Protein AF-A0A7S2N058-F1 (afdb_monomer)

Foldseek 3Di:
DPDPPPPPPPPPPQAAADDPVLCLVQQVVFDPLQVVQLVCCLPVVDDDDLVSNLVNLLSGQLVSQLVFQHANHPNGRGTSNVSNVVSVVVLV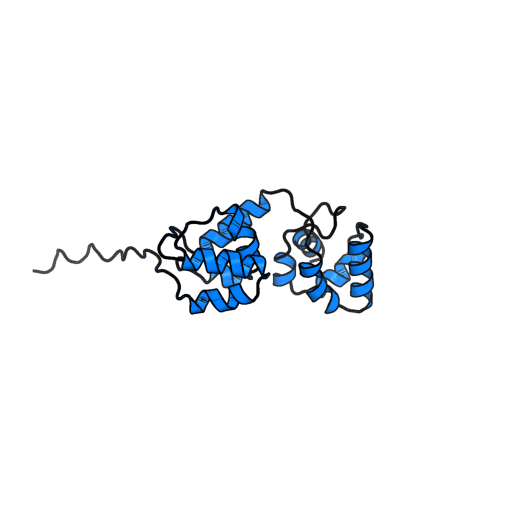VDQAAADDCVLCLVLQVVFDPQSVVQLVCCAVVVDDDDLVRNLVRLVSDDLRSQLSFQHASHPNGRGTSNVSNVVSD

Sequence (169 aa):
DEYAACVTRNASTTPTTCDPNMLLPYIYQMSASCVDTLTTALSSGVALEQSAYCPCYLQINSTTAQSFTCLANSVSTVTVADEYAACVTRNASTTPTTCDPNMLLPYIYQMSASCVDTLTTALSSGVALEQSAYCPCYLQINSTTAQSFTCLANSVSTVTVADEYAACV

Organism: NCBI:txid156173

Mean predicted aligned error: 13.27 Å

pLDDT: mean 79.44, std 11.94, range [41.97, 95.44]

Radius of gyration: 20.37 Å; Cα contacts (8 Å, |Δi|>4): 191; chains: 1; bounding box: 66×26×54 Å

Secondary structure (DSSP, 8-state):
--SSSSS------PPPBPPHHHHHHHHTTS-HHHHHHHHHHHHH-----HHHHHHHHTTS-HHHHHH--SBSSSS-SSBHHHHHHHHHHHHHTSPPPBPPHHHHHHHHTTS-HHHHHHHHHHHHHTPPPPHHHHHHHHTTS-HHHHHH--SBSSTT-SSBHHHHHHHH-

Solvent-accessible surface area (backbone atoms only — not comparable to full-atom values): 9921 Å² total; per-residue (Å²): 135,92,80,83,80,89,80,79,80,76,72,80,78,70,65,50,58,48,62,64,80,72,52,48,71,59,41,72,71,42,57,71,72,35,29,54,52,49,53,48,37,54,72,66,60,50,87,69,58,66,84,75,48,33,76,42,54,58,68,45,58,67,73,62,41,59,64,35,73,22,10,68,32,92,70,52,91,54,28,41,23,54,52,40,52,51,34,52,55,51,53,74,72,43,85,66,49,58,48,60,64,81,73,52,47,73,59,40,71,70,41,57,69,70,37,29,53,52,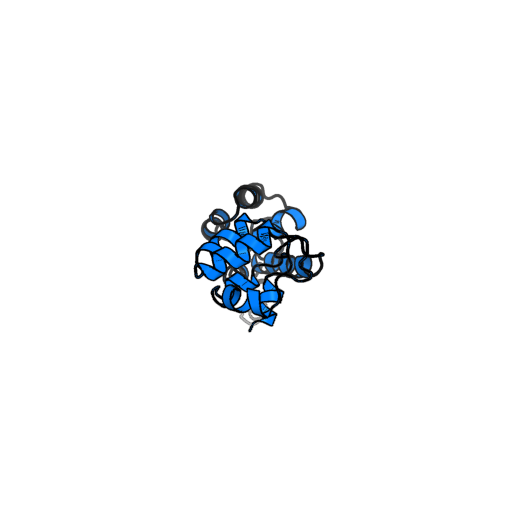51,54,48,30,52,74,68,48,48,72,72,56,66,88,71,46,35,79,42,52,70,68,48,59,67,72,65,42,61,57,35,71,21,10,68,26,90,60,45,92,54,26,41,23,54,56,43,58,72,61,106

Structure (mmCIF, N/CA/C/O backbone):
data_AF-A0A7S2N058-F1
#
_entry.id   AF-A0A7S2N058-F1
#
loop_
_atom_site.group_PDB
_atom_site.id
_atom_site.type_symbol
_atom_site.label_atom_id
_atom_site.label_alt_id
_atom_site.label_comp_id
_atom_site.label_asym_id
_atom_site.label_entity_id
_atom_site.label_seq_id
_atom_site.pdbx_PDB_ins_code
_atom_site.Cartn_x
_atom_site.Cartn_y
_atom_site.Cartn_z
_atom_site.occupancy
_atom_site.B_iso_or_equiv
_atom_site.auth_seq_id
_atom_site.auth_comp_id
_atom_site.auth_asym_id
_atom_site.auth_atom_id
_atom_site.pdbx_PDB_model_num
ATOM 1 N N . ASP A 1 1 ? -50.188 -11.065 29.921 1.00 50.78 1 ASP A N 1
ATOM 2 C CA . ASP A 1 1 ? -49.284 -11.946 29.170 1.00 50.78 1 ASP A CA 1
ATOM 3 C C . ASP A 1 1 ? -49.140 -11.533 27.713 1.00 50.78 1 ASP A C 1
ATOM 5 O O . ASP A 1 1 ? -50.120 -11.201 27.059 1.00 50.78 1 ASP A O 1
ATOM 9 N N . GLU A 1 2 ? -47.878 -11.505 27.277 1.00 42.00 2 GLU A N 1
ATOM 10 C CA . GLU A 1 2 ? -47.384 -11.864 25.933 1.00 42.00 2 GLU A CA 1
ATOM 11 C C . GLU A 1 2 ? -47.678 -11.015 24.679 1.00 42.00 2 GLU A C 1
ATOM 13 O O . GLU A 1 2 ? -47.444 -11.493 23.576 1.00 42.00 2 GLU A O 1
ATOM 18 N N . TYR A 1 3 ? -48.038 -9.731 24.784 1.00 42.62 3 TYR A N 1
ATOM 19 C CA . TYR A 1 3 ? -48.096 -8.849 23.592 1.00 42.62 3 TYR A CA 1
ATOM 20 C C . TYR A 1 3 ? -47.160 -7.629 23.609 1.00 42.62 3 TYR A C 1
ATOM 22 O O . TYR A 1 3 ? -47.244 -6.771 22.735 1.00 42.62 3 TYR A O 1
ATOM 30 N N . ALA A 1 4 ? -46.214 -7.567 24.553 1.00 45.53 4 ALA A N 1
ATOM 31 C CA . ALA A 1 4 ? -45.230 -6.478 24.654 1.00 45.53 4 ALA A CA 1
ATOM 32 C C . ALA A 1 4 ? -43.792 -6.870 24.242 1.00 45.53 4 ALA A C 1
ATOM 34 O O . ALA A 1 4 ? -42.874 -6.074 24.405 1.00 45.53 4 ALA A O 1
ATOM 35 N N . ALA A 1 5 ? -43.570 -8.076 23.705 1.00 46.44 5 ALA A N 1
ATOM 36 C CA . ALA A 1 5 ? -42.221 -8.605 23.449 1.00 46.44 5 ALA A CA 1
ATOM 37 C C . ALA A 1 5 ? -41.806 -8.646 21.963 1.00 46.44 5 ALA A C 1
ATOM 39 O O . ALA A 1 5 ? -40.771 -9.223 21.635 1.00 46.44 5 ALA A O 1
ATOM 40 N N . CYS A 1 6 ? -42.577 -8.036 21.055 1.00 46.50 6 CYS A N 1
ATOM 41 C CA . CYS A 1 6 ? -42.291 -8.066 19.613 1.00 46.50 6 CYS A CA 1
ATOM 42 C C . CYS A 1 6 ? -41.756 -6.732 19.053 1.00 46.50 6 CYS A C 1
ATOM 44 O O . CYS A 1 6 ? -41.881 -6.476 17.859 1.00 46.50 6 CYS A O 1
ATOM 46 N N . VAL A 1 7 ? -41.168 -5.868 19.894 1.00 47.69 7 VAL A N 1
ATOM 47 C CA . VAL A 1 7 ? -40.565 -4.594 19.451 1.00 47.69 7 VAL A CA 1
ATOM 48 C C . VAL A 1 7 ? -39.271 -4.286 20.215 1.00 47.69 7 VAL A C 1
ATOM 50 O O . VAL A 1 7 ? -39.147 -3.222 20.790 1.00 47.69 7 VAL A O 1
ATOM 53 N N . THR A 1 8 ? -38.300 -5.204 20.253 1.00 41.97 8 THR A N 1
ATOM 54 C CA . THR A 1 8 ? -36.890 -4.890 20.613 1.00 41.97 8 THR A CA 1
ATOM 55 C C . THR A 1 8 ? -35.944 -6.044 20.253 1.00 41.97 8 THR A C 1
ATOM 57 O O . THR A 1 8 ? -35.181 -6.551 21.070 1.00 41.97 8 THR A O 1
ATOM 60 N N . ARG A 1 9 ? -35.946 -6.476 18.989 1.00 42.38 9 ARG A N 1
ATOM 61 C CA . ARG A 1 9 ? -34.773 -7.159 18.409 1.00 42.38 9 ARG A CA 1
ATOM 62 C C . ARG A 1 9 ? -34.317 -6.483 17.123 1.00 42.38 9 ARG A C 1
ATOM 64 O O . ARG A 1 9 ? -33.983 -7.144 16.153 1.00 42.38 9 ARG A O 1
ATOM 71 N N . ASN A 1 10 ? -34.225 -5.158 17.153 1.00 43.03 10 ASN A N 1
ATOM 72 C CA . ASN A 1 10 ? -33.078 -4.550 16.499 1.00 43.03 10 ASN A CA 1
ATOM 73 C C . ASN A 1 10 ? -31.938 -4.700 17.497 1.00 43.03 10 ASN A C 1
ATOM 75 O O . ASN A 1 10 ? -31.785 -3.879 18.399 1.00 43.03 10 ASN A O 1
ATOM 79 N N . ALA A 1 11 ? -31.201 -5.809 17.389 1.00 46.69 11 ALA A N 1
ATOM 80 C CA . ALA A 1 11 ? -29.856 -5.846 17.926 1.00 46.69 11 ALA A CA 1
ATOM 81 C C . ALA A 1 11 ? -29.158 -4.628 17.323 1.00 46.69 11 ALA A C 1
ATOM 83 O O . ALA A 1 11 ? -28.948 -4.567 16.114 1.00 46.69 11 ALA A O 1
ATOM 84 N N . SER A 1 12 ? -28.912 -3.614 18.147 1.00 48.34 12 SER A N 1
ATOM 85 C CA . SER A 1 12 ? -27.979 -2.557 17.808 1.00 48.34 12 SER A CA 1
ATOM 86 C C . SER A 1 12 ? -26.649 -3.275 17.621 1.00 48.34 12 SER A C 1
ATOM 88 O O . SER A 1 12 ? -25.995 -3.624 18.601 1.00 48.34 12 SER A O 1
ATOM 90 N N . THR A 1 13 ? -26.318 -3.636 16.380 1.00 57.00 13 THR A N 1
ATOM 91 C CA . THR A 1 13 ? -25.062 -4.291 16.012 1.00 57.00 13 THR A CA 1
ATOM 92 C C . THR A 1 13 ? -23.972 -3.237 16.049 1.00 57.00 13 THR A C 1
ATOM 94 O O . THR A 1 13 ? -23.437 -2.833 15.021 1.00 57.00 13 THR A O 1
ATOM 97 N N . THR A 1 14 ? -23.705 -2.715 17.241 1.00 64.44 14 THR A N 1
ATOM 98 C CA . THR A 1 14 ? -22.527 -1.899 17.477 1.00 64.44 14 THR A CA 1
ATOM 99 C C . THR A 1 14 ? -21.333 -2.811 17.194 1.00 64.44 14 THR A C 1
ATOM 101 O O . THR A 1 14 ? -21.261 -3.886 17.800 1.00 64.44 14 THR A O 1
ATOM 104 N N . PRO A 1 15 ? -20.448 -2.461 16.245 1.00 75.69 15 PRO A N 1
ATOM 105 C CA . PRO A 1 15 ? -19.316 -3.310 15.914 1.00 75.69 15 PRO A CA 1
ATOM 106 C C . PRO A 1 15 ? -18.479 -3.570 17.169 1.00 75.69 15 PRO A C 1
ATOM 108 O O . PRO A 1 15 ? -18.247 -2.665 17.970 1.00 75.69 15 PRO A O 1
ATOM 111 N N . THR A 1 16 ? -18.055 -4.814 17.373 1.00 87.31 16 THR A N 1
ATOM 112 C CA . THR A 1 16 ? -17.163 -5.171 18.482 1.00 87.31 16 THR A CA 1
ATOM 113 C C . THR A 1 16 ? -15.716 -4.891 18.098 1.00 87.31 16 THR A C 1
ATOM 115 O O . THR A 1 16 ? -15.378 -4.901 16.916 1.00 87.31 16 THR A O 1
ATOM 118 N N . THR A 1 17 ? -14.840 -4.676 19.078 1.00 87.06 17 THR A N 1
ATOM 119 C CA . THR A 1 17 ? -13.393 -4.596 18.837 1.00 87.06 17 THR A CA 1
ATOM 120 C C . THR A 1 17 ? -12.860 -5.913 18.271 1.00 87.06 17 THR A C 1
ATOM 122 O O . THR A 1 17 ? -13.285 -6.987 18.699 1.00 87.06 17 THR A O 1
ATOM 125 N N . CYS A 1 18 ? -11.966 -5.831 17.286 1.00 84.38 18 CYS A N 1
ATOM 126 C CA . CYS A 1 18 ? -11.307 -6.989 16.697 1.00 84.38 18 CYS A CA 1
ATOM 127 C C . CYS A 1 18 ? -10.472 -7.727 17.752 1.00 84.38 18 CYS A C 1
ATOM 129 O O . CYS A 1 18 ? -9.860 -7.101 18.620 1.00 84.38 18 CYS A O 1
ATOM 131 N N . ASP A 1 19 ? -10.382 -9.055 17.642 1.00 84.19 19 ASP A N 1
ATOM 132 C CA . ASP A 1 19 ? -9.336 -9.795 18.350 1.00 84.19 19 ASP A CA 1
ATOM 133 C C . ASP A 1 19 ? -7.973 -9.302 17.824 1.00 84.19 19 ASP A C 1
ATOM 135 O O . ASP A 1 19 ? -7.766 -9.310 16.604 1.00 84.19 19 ASP A O 1
A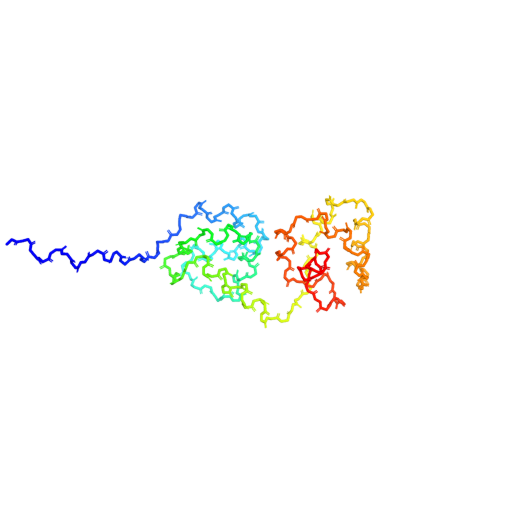TOM 139 N N . PRO A 1 20 ? -7.035 -8.870 18.689 1.00 75.69 20 PRO A N 1
ATOM 140 C CA . PRO A 1 20 ? -5.709 -8.429 18.260 1.00 75.69 20 PRO A CA 1
ATOM 141 C C . PRO A 1 20 ? -5.003 -9.443 17.349 1.00 75.69 20 PRO A C 1
ATOM 143 O O . PRO A 1 20 ? -4.319 -9.055 16.402 1.00 75.69 20 PRO A O 1
ATOM 146 N N . ASN A 1 21 ? -5.227 -10.743 17.564 1.00 80.25 21 ASN A N 1
ATOM 147 C CA . ASN A 1 21 ? -4.647 -11.811 16.750 1.00 80.25 21 ASN A CA 1
ATOM 148 C C . ASN A 1 21 ? -5.168 -11.831 15.305 1.00 80.25 21 ASN A C 1
ATOM 150 O O . ASN A 1 21 ? -4.547 -12.464 14.454 1.00 80.25 21 ASN A O 1
ATOM 154 N N . MET A 1 22 ? -6.277 -11.146 15.005 1.00 83.38 22 MET A N 1
ATOM 155 C CA . MET A 1 22 ? -6.779 -11.001 13.636 1.00 83.38 22 MET A CA 1
ATOM 156 C C . MET A 1 22 ? -6.031 -9.922 12.854 1.00 83.38 22 MET A C 1
ATOM 158 O O . MET A 1 22 ? -5.810 -10.096 11.661 1.00 83.38 22 MET A O 1
ATOM 162 N N . LEU A 1 23 ? -5.636 -8.821 13.500 1.00 81.31 23 LEU A N 1
ATOM 163 C CA . LEU A 1 23 ? -4.990 -7.687 12.827 1.00 81.31 23 LEU A CA 1
ATOM 164 C C . LEU A 1 23 ? -3.462 -7.819 12.803 1.00 81.31 23 LEU A C 1
ATOM 166 O O . LEU A 1 23 ? -2.830 -7.503 11.794 1.00 81.31 23 LEU A O 1
ATOM 170 N N . LEU A 1 24 ? -2.864 -8.327 13.886 1.00 83.81 24 LEU A N 1
ATOM 171 C CA . LEU A 1 24 ? -1.409 -8.422 14.050 1.00 83.81 24 LEU A CA 1
ATOM 172 C C . LEU A 1 24 ? -0.676 -9.146 12.903 1.00 83.81 24 LEU A C 1
ATOM 174 O O . LEU A 1 24 ? 0.352 -8.627 12.469 1.00 83.81 24 LEU A O 1
ATOM 178 N N . PRO A 1 25 ? -1.166 -10.274 12.344 1.00 82.00 25 PRO A N 1
ATOM 179 C CA . PRO A 1 25 ? -0.480 -10.956 11.245 1.00 82.00 25 PRO A CA 1
ATOM 180 C C . PRO A 1 25 ? -0.324 -10.100 9.985 1.00 82.00 25 PRO A C 1
ATOM 182 O O . PRO A 1 25 ? 0.641 -10.280 9.247 1.00 82.00 25 PRO A O 1
ATOM 185 N N . TYR A 1 26 ? -1.261 -9.180 9.741 1.00 82.38 26 TYR A N 1
ATOM 186 C CA . TYR A 1 26 ? -1.227 -8.270 8.596 1.00 82.38 26 TYR A CA 1
ATOM 187 C C . TYR A 1 26 ? -0.388 -7.034 8.898 1.00 82.38 26 TYR A C 1
ATOM 189 O O . TYR A 1 26 ? 0.354 -6.576 8.037 1.00 82.38 26 TYR A O 1
ATOM 197 N N . ILE A 1 27 ? -0.442 -6.541 10.138 1.00 82.31 27 ILE A N 1
ATOM 198 C CA . ILE A 1 27 ? 0.403 -5.434 10.594 1.00 82.31 27 ILE A CA 1
ATOM 199 C C . ILE A 1 27 ? 1.880 -5.820 10.506 1.00 82.31 27 ILE A C 1
ATOM 201 O O . ILE A 1 27 ? 2.670 -5.050 9.975 1.00 82.31 27 ILE A O 1
ATOM 205 N N . TYR A 1 28 ? 2.259 -7.030 10.926 1.00 82.19 28 TYR A N 1
ATOM 206 C CA . TYR A 1 28 ? 3.653 -7.493 10.872 1.00 82.19 28 TYR A CA 1
ATOM 207 C C . TYR A 1 28 ? 4.200 -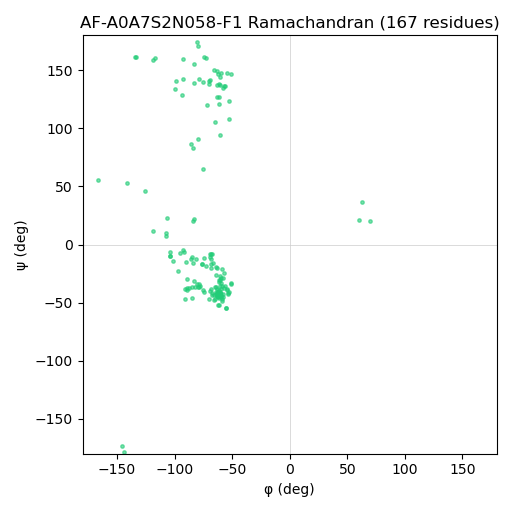7.744 9.460 1.00 82.19 28 TYR A C 1
ATOM 209 O O . TYR A 1 28 ? 5.397 -7.978 9.314 1.00 82.19 28 TYR A O 1
ATOM 217 N N . GLN A 1 29 ? 3.357 -7.684 8.427 1.00 77.00 29 GLN A N 1
ATOM 218 C CA . GLN A 1 29 ? 3.784 -7.743 7.025 1.00 77.00 29 GLN A CA 1
ATOM 219 C C . GLN A 1 29 ? 4.021 -6.352 6.416 1.00 77.00 29 GLN A C 1
ATOM 221 O O . GLN A 1 29 ? 4.471 -6.256 5.276 1.00 77.00 29 GLN A O 1
ATOM 226 N N . MET A 1 30 ? 3.724 -5.281 7.156 1.00 81.69 30 MET A N 1
ATOM 227 C CA . MET A 1 30 ? 3.925 -3.902 6.718 1.00 81.69 30 MET A CA 1
ATOM 228 C C . MET A 1 30 ? 5.379 -3.447 6.886 1.00 81.69 30 MET A C 1
ATOM 230 O O . MET A 1 30 ? 6.211 -4.121 7.498 1.00 81.69 30 MET A O 1
ATOM 234 N N . SER A 1 31 ? 5.679 -2.243 6.397 1.00 78.38 31 SER A N 1
ATOM 235 C CA . SER A 1 31 ? 6.918 -1.541 6.730 1.00 78.38 31 SER A CA 1
ATOM 236 C C . SER A 1 31 ? 7.094 -1.406 8.248 1.00 78.38 31 SER A C 1
ATOM 238 O O . SER A 1 31 ? 6.124 -1.225 8.985 1.00 78.38 31 SER A O 1
ATOM 240 N N . ALA A 1 32 ? 8.341 -1.419 8.728 1.00 74.38 32 ALA A N 1
ATOM 241 C CA . ALA A 1 32 ? 8.645 -1.310 10.161 1.00 74.38 32 ALA A CA 1
ATOM 242 C C . ALA A 1 32 ? 8.010 -0.063 10.814 1.00 74.38 32 ALA A C 1
ATOM 244 O O . ALA A 1 32 ? 7.444 -0.146 11.899 1.00 74.38 32 ALA A O 1
ATOM 245 N N . SER A 1 33 ? 8.000 1.069 10.101 1.00 79.62 33 SER A N 1
ATOM 246 C CA . SER A 1 33 ? 7.319 2.296 10.535 1.00 79.62 33 SER A CA 1
ATOM 247 C C . SER A 1 33 ? 5.815 2.108 10.756 1.00 79.62 33 SER A C 1
ATOM 249 O O . SER A 1 33 ? 5.239 2.703 11.668 1.00 79.62 33 SER A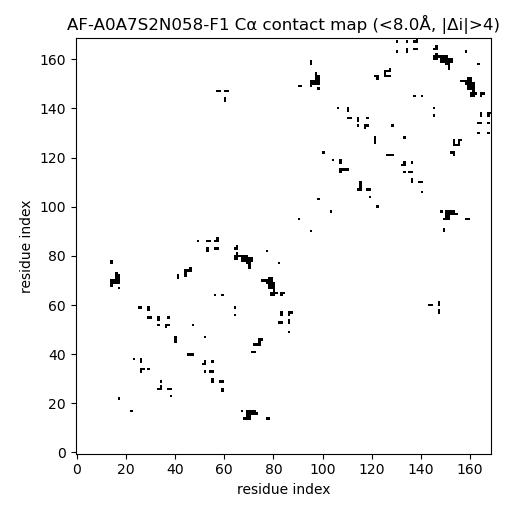 O 1
ATOM 251 N N . CYS A 1 34 ? 5.172 1.278 9.937 1.00 82.75 34 CYS A N 1
ATOM 252 C CA . CYS A 1 34 ? 3.749 0.993 10.027 1.00 82.75 34 CYS A CA 1
ATOM 253 C C . CYS A 1 34 ? 3.419 -0.034 11.100 1.00 82.75 34 CYS A C 1
ATOM 255 O O . CYS A 1 34 ? 2.407 0.125 11.783 1.00 82.75 34 CYS A O 1
ATOM 257 N N . VAL A 1 35 ? 4.301 -1.014 11.317 1.00 82.12 35 VAL A N 1
ATOM 258 C CA . VAL A 1 35 ? 4.231 -1.899 12.485 1.00 82.12 35 VAL A CA 1
ATOM 259 C C . VAL A 1 35 ? 4.225 -1.062 13.759 1.00 82.12 35 VAL A C 1
ATOM 261 O O . VAL A 1 35 ? 3.290 -1.173 14.548 1.00 82.12 35 VAL A O 1
ATOM 264 N N . ASP A 1 36 ? 5.211 -0.183 13.938 1.00 82.38 36 ASP A N 1
ATOM 265 C CA . ASP A 1 36 ? 5.330 0.640 15.146 1.00 82.38 36 ASP A CA 1
ATOM 266 C C . ASP A 1 36 ? 4.129 1.578 15.316 1.00 82.38 36 ASP A C 1
ATOM 268 O O . ASP A 1 36 ? 3.550 1.661 16.403 1.00 82.38 36 ASP A O 1
ATOM 272 N N . THR A 1 37 ? 3.706 2.239 14.233 1.00 83.81 37 THR A N 1
ATOM 273 C CA . THR A 1 37 ? 2.567 3.170 14.250 1.00 83.81 37 THR A CA 1
ATOM 274 C C . THR A 1 37 ? 1.275 2.462 14.650 1.00 83.81 37 THR A C 1
ATOM 276 O O . THR A 1 37 ? 0.600 2.900 15.582 1.00 83.81 37 THR A O 1
ATOM 279 N N . LEU A 1 38 ? 0.927 1.355 13.984 1.00 84.31 38 LEU A N 1
ATOM 280 C CA . LEU A 1 38 ? -0.342 0.666 14.222 1.00 84.31 38 LEU A CA 1
ATOM 281 C C . LEU A 1 38 ? -0.338 -0.139 15.520 1.00 84.31 38 LEU A C 1
ATOM 283 O O . LEU A 1 38 ? -1.336 -0.120 16.232 1.00 84.31 38 LEU A O 1
ATOM 287 N N . THR A 1 39 ? 0.762 -0.804 15.883 1.00 84.06 39 THR A N 1
ATOM 288 C CA . THR A 1 39 ? 0.831 -1.506 17.178 1.00 84.06 39 THR A CA 1
ATOM 289 C C . THR A 1 39 ? 0.697 -0.528 18.344 1.00 84.06 39 THR A C 1
ATOM 291 O O . THR A 1 39 ? -0.075 -0.796 19.263 1.00 84.06 39 THR A O 1
ATOM 294 N N . THR A 1 40 ? 1.337 0.644 18.259 1.00 80.12 40 THR A N 1
ATOM 295 C CA . THR A 1 40 ? 1.177 1.719 19.250 1.00 80.12 40 THR A CA 1
ATOM 296 C C . THR A 1 40 ? -0.255 2.254 19.274 1.00 80.12 40 THR A C 1
ATOM 298 O O . THR A 1 40 ? -0.811 2.464 20.353 1.00 80.12 40 THR A O 1
ATOM 301 N N . ALA A 1 41 ? -0.887 2.455 18.113 1.00 77.44 41 ALA A N 1
ATOM 302 C CA . ALA A 1 41 ? -2.281 2.905 18.019 1.00 77.44 41 ALA A CA 1
ATOM 303 C C . ALA A 1 41 ? -3.254 1.924 18.689 1.00 77.44 41 ALA A C 1
ATOM 305 O O . ALA A 1 41 ? -4.147 2.316 19.441 1.00 77.44 41 ALA A O 1
ATOM 306 N N . LEU A 1 42 ? -3.054 0.632 18.430 1.00 78.44 42 LEU A N 1
ATOM 307 C CA . LEU A 1 42 ? -3.876 -0.441 18.973 1.00 78.44 42 LEU A CA 1
ATOM 308 C C . LEU A 1 42 ? -3.680 -0.595 20.485 1.00 78.44 42 LEU A C 1
ATOM 310 O O . LEU A 1 42 ? -4.658 -0.817 21.196 1.00 78.44 42 LEU A O 1
ATOM 314 N N . SER A 1 43 ? -2.450 -0.443 20.992 1.00 76.94 43 SER A N 1
ATOM 315 C CA . SER A 1 43 ? -2.144 -0.626 22.417 1.00 76.94 43 SER A CA 1
ATOM 316 C C . SER A 1 43 ? -2.436 0.597 23.286 1.00 76.94 43 SER A C 1
ATOM 318 O O . SER A 1 43 ? -2.739 0.447 24.466 1.00 76.94 43 SER A O 1
ATOM 320 N N . SER A 1 44 ? -2.297 1.810 22.742 1.00 70.50 44 SER A N 1
ATOM 321 C CA . SER A 1 44 ? -2.418 3.052 23.521 1.00 70.50 44 SER A CA 1
ATOM 322 C C . SER A 1 44 ? -3.860 3.526 23.700 1.00 70.50 44 SER A C 1
ATOM 324 O O . SER A 1 44 ? -4.112 4.372 24.556 1.00 70.50 44 SER A O 1
ATOM 326 N N . GLY A 1 45 ? -4.809 3.009 22.907 1.00 62.84 45 GLY A N 1
ATOM 327 C CA . GLY A 1 45 ? -6.191 3.497 22.913 1.00 62.84 45 GLY A CA 1
ATOM 328 C C . GLY A 1 45 ? -6.298 4.976 22.531 1.00 62.84 45 GLY A C 1
ATOM 329 O O . GLY A 1 45 ? -7.267 5.639 22.891 1.00 62.84 45 GLY A O 1
ATOM 330 N N . VAL A 1 46 ? -5.289 5.514 21.843 1.00 64.44 46 VAL A N 1
ATOM 331 C CA . VAL A 1 46 ? -5.285 6.884 21.337 1.00 64.44 46 VAL A CA 1
ATOM 332 C C . VAL A 1 46 ? -5.804 6.858 19.908 1.00 64.44 46 VAL A C 1
ATOM 334 O O . VAL A 1 46 ? -5.309 6.104 19.070 1.00 64.44 46 VAL A O 1
ATOM 337 N N . ALA A 1 47 ? -6.796 7.702 19.622 1.00 63.03 47 ALA A N 1
ATOM 338 C CA . ALA A 1 47 ? -7.223 7.953 18.256 1.00 63.03 47 ALA A CA 1
ATOM 339 C C . ALA A 1 47 ? -6.065 8.625 17.507 1.00 63.03 47 ALA A C 1
ATOM 341 O O . ALA A 1 47 ? -5.751 9.791 17.748 1.00 63.03 47 ALA A O 1
ATOM 342 N N . LEU A 1 48 ? -5.391 7.871 16.640 1.00 61.75 48 LEU A N 1
ATOM 343 C CA . LEU A 1 48 ? -4.427 8.455 15.722 1.00 61.75 48 LEU A CA 1
ATOM 344 C C . LEU A 1 48 ? -5.168 9.289 14.677 1.00 61.75 48 LEU A C 1
ATOM 346 O O . LEU A 1 48 ? -6.228 8.905 14.185 1.00 61.75 48 LEU A O 1
ATOM 350 N N . GLU A 1 49 ? -4.573 10.420 14.313 1.00 69.75 49 GLU A N 1
ATOM 351 C CA . GLU A 1 49 ? -4.995 11.186 13.146 1.00 69.75 49 GLU A CA 1
ATOM 352 C C . GLU A 1 49 ? -4.959 10.284 11.908 1.00 69.75 49 GLU A C 1
ATOM 354 O O . GLU A 1 49 ? -3.997 9.550 11.673 1.00 69.75 49 GLU A O 1
ATOM 359 N N . GLN A 1 50 ? -5.998 10.368 11.081 1.00 67.31 50 GLN A N 1
ATOM 360 C CA . GLN A 1 50 ? -6.154 9.512 9.905 1.00 67.31 50 GLN A CA 1
ATOM 361 C C . GLN A 1 50 ? -4.983 9.617 8.915 1.00 67.31 50 GLN A C 1
ATOM 363 O O . GLN A 1 50 ? -4.621 8.642 8.262 1.00 67.31 50 GLN A O 1
ATOM 368 N N . SER A 1 51 ? -4.315 10.771 8.852 1.00 68.12 51 SER A N 1
ATOM 369 C CA . SER A 1 51 ? -3.093 10.957 8.058 1.00 68.12 51 SER A CA 1
ATOM 370 C C . SER A 1 51 ? -1.910 10.098 8.519 1.00 68.12 51 SER A C 1
ATOM 372 O O . SER A 1 51 ? -1.049 9.790 7.700 1.00 68.12 51 SER A O 1
ATOM 374 N N . ALA A 1 52 ? -1.856 9.709 9.795 1.00 72.12 52 ALA A N 1
ATOM 375 C CA . ALA A 1 52 ? -0.760 8.924 10.354 1.00 72.12 52 ALA A CA 1
ATOM 376 C C . ALA A 1 52 ? -0.915 7.422 10.074 1.00 72.12 52 ALA A C 1
ATOM 378 O O . ALA A 1 52 ? 0.078 6.746 9.824 1.00 72.12 52 ALA A O 1
ATOM 379 N N . TYR A 1 53 ? -2.145 6.897 10.086 1.00 81.62 53 TYR A N 1
ATOM 380 C CA . TYR A 1 53 ? -2.385 5.460 9.917 1.00 81.62 53 TYR A CA 1
ATOM 381 C C . TYR A 1 53 ? -2.745 5.050 8.481 1.00 81.62 53 TYR A C 1
ATOM 383 O O . TYR A 1 53 ? -2.559 3.889 8.116 1.00 81.62 53 TYR A O 1
ATOM 391 N N . CYS A 1 54 ? -3.254 5.965 7.645 1.00 82.88 54 CYS A N 1
ATOM 392 C CA . CYS A 1 54 ? -3.719 5.601 6.303 1.00 82.88 54 CYS A CA 1
ATOM 393 C C . CYS A 1 54 ? -2.651 4.987 5.391 1.00 82.88 54 CYS A C 1
ATOM 395 O O . CYS A 1 54 ? -2.956 3.975 4.760 1.00 82.88 54 CYS A O 1
ATOM 397 N N . PRO A 1 55 ? -1.405 5.500 5.338 1.00 81.31 55 PRO A N 1
ATOM 398 C CA . PRO A 1 55 ? -0.345 4.853 4.565 1.00 81.31 55 PRO A CA 1
ATOM 399 C C . PRO A 1 55 ? -0.088 3.400 4.985 1.00 81.31 55 PRO A C 1
ATOM 401 O O . PRO A 1 55 ? 0.402 2.612 4.185 1.00 81.31 55 PRO A O 1
ATOM 404 N N . CYS A 1 56 ? -0.426 3.040 6.226 1.00 83.31 56 CYS A N 1
ATOM 405 C CA . CYS A 1 56 ? -0.239 1.702 6.768 1.00 83.31 56 CYS A CA 1
ATOM 406 C C . CYS A 1 56 ? -1.402 0.774 6.428 1.00 83.31 56 CYS A C 1
ATOM 408 O O . CYS A 1 56 ? -1.170 -0.323 5.930 1.00 83.31 56 CYS A O 1
ATOM 410 N N . TYR A 1 57 ? -2.654 1.215 6.598 1.00 84.00 57 TYR A N 1
ATOM 411 C CA . TYR A 1 57 ? -3.803 0.399 6.185 1.00 84.00 57 TYR A CA 1
ATOM 412 C C . TYR A 1 57 ? -3.788 0.078 4.691 1.00 84.00 57 TYR A C 1
ATOM 414 O O . TYR A 1 57 ? -4.177 -1.022 4.311 1.00 84.00 57 TYR A O 1
ATOM 422 N N . LEU A 1 58 ? -3.281 0.988 3.855 1.00 82.69 58 LEU A N 1
ATOM 423 C CA . LEU A 1 58 ? -3.155 0.773 2.412 1.00 82.69 58 LEU A CA 1
ATOM 424 C C . LEU A 1 58 ? -2.104 -0.284 2.022 1.00 82.69 58 LEU A C 1
ATOM 426 O O . LEU A 1 58 ? -2.094 -0.714 0.873 1.00 82.69 58 LEU A O 1
ATOM 430 N N . GLN A 1 59 ? -1.264 -0.748 2.955 1.00 80.06 59 GLN A N 1
ATOM 431 C CA . GLN A 1 59 ? -0.361 -1.889 2.732 1.00 80.06 59 GLN A CA 1
ATOM 432 C C . GLN A 1 59 ? -1.067 -3.245 2.904 1.00 80.06 59 GLN A C 1
ATOM 434 O O . GLN A 1 59 ? -0.520 -4.277 2.519 1.00 80.06 59 GLN A O 1
ATOM 439 N N . ILE A 1 60 ? -2.284 -3.265 3.460 1.00 78.94 60 ILE A N 1
ATOM 440 C CA . ILE A 1 60 ? -3.134 -4.460 3.501 1.00 78.94 60 ILE A CA 1
ATOM 441 C C . ILE A 1 60 ? -3.875 -4.566 2.168 1.00 78.94 60 ILE A C 1
ATOM 443 O O . ILE A 1 60 ? -4.387 -3.571 1.647 1.00 78.94 60 ILE A O 1
ATOM 447 N N . ASN A 1 61 ? -3.984 -5.780 1.622 1.00 79.31 61 ASN A N 1
ATOM 448 C CA . ASN A 1 61 ? -4.806 -5.979 0.432 1.00 79.31 61 ASN A CA 1
ATOM 449 C C . ASN A 1 61 ? -6.275 -5.585 0.708 1.00 79.31 61 ASN A C 1
ATOM 451 O O . ASN A 1 61 ? -6.794 -5.740 1.818 1.00 79.31 61 ASN A O 1
ATOM 455 N N . SER A 1 62 ? -6.956 -5.076 -0.317 1.00 76.69 62 SER A N 1
ATOM 456 C CA . SER A 1 62 ? -8.306 -4.521 -0.172 1.00 76.69 62 SER A CA 1
ATOM 457 C C . SER A 1 62 ? -9.321 -5.550 0.322 1.00 76.69 62 SER A C 1
ATOM 459 O O . SER A 1 62 ? -10.120 -5.247 1.202 1.00 76.69 62 SER A O 1
ATOM 461 N N . THR A 1 63 ? -9.263 -6.787 -0.179 1.00 76.88 63 THR A N 1
ATOM 462 C CA . THR A 1 63 ? -10.192 -7.860 0.207 1.00 76.88 63 THR A CA 1
ATOM 463 C C . THR A 1 63 ? -10.084 -8.228 1.687 1.00 76.88 63 THR A C 1
ATOM 465 O O . THR A 1 63 ? -11.100 -8.410 2.352 1.00 76.88 63 THR A O 1
ATOM 468 N N . THR A 1 64 ? -8.867 -8.309 2.224 1.00 79.81 64 THR A N 1
ATOM 469 C CA . THR A 1 64 ? -8.636 -8.584 3.647 1.00 79.81 64 THR A CA 1
ATOM 470 C C . THR A 1 64 ? -9.061 -7.381 4.473 1.00 79.81 64 THR A C 1
ATOM 472 O O . THR A 1 64 ? -9.805 -7.555 5.434 1.00 79.81 64 THR A O 1
ATOM 475 N N . ALA A 1 65 ? -8.661 -6.166 4.088 1.00 81.56 65 ALA A N 1
ATOM 476 C CA . ALA A 1 65 ? -9.031 -4.962 4.827 1.00 81.56 65 ALA A CA 1
ATOM 477 C C . ALA A 1 65 ? -10.559 -4.801 4.938 1.00 81.56 65 ALA A C 1
ATOM 479 O O . ALA A 1 65 ? -11.082 -4.546 6.020 1.00 81.56 65 ALA A O 1
ATOM 480 N N . GLN A 1 66 ? -11.283 -5.057 3.845 1.00 84.56 66 GLN A N 1
ATOM 481 C CA . GLN A 1 66 ? -12.748 -5.032 3.800 1.00 84.56 66 GLN A CA 1
ATOM 482 C C . GLN A 1 66 ? -13.410 -6.165 4.599 1.00 84.56 66 GLN A C 1
ATOM 484 O O . GLN A 1 66 ? -14.579 -6.051 4.960 1.00 84.56 66 GLN A O 1
ATOM 489 N N . SER A 1 67 ? -12.689 -7.251 4.898 1.00 86.38 67 SER A N 1
ATOM 490 C CA . SER A 1 67 ? -13.215 -8.350 5.717 1.00 86.38 67 SER A CA 1
ATOM 491 C C . SER A 1 67 ? -13.265 -8.021 7.216 1.00 86.38 67 SER A C 1
ATOM 493 O O . SER A 1 67 ? -13.989 -8.677 7.966 1.00 86.38 67 SER A O 1
ATOM 495 N N . PHE A 1 68 ? -12.543 -6.988 7.667 1.00 87.88 68 PHE A N 1
ATOM 496 C CA . PHE A 1 68 ? -12.520 -6.577 9.069 1.00 87.88 68 PHE A CA 1
ATOM 497 C C . PHE A 1 68 ? -13.699 -5.660 9.415 1.00 87.88 68 PHE A C 1
ATOM 499 O O . PHE A 1 68 ? -13.574 -4.438 9.498 1.00 87.88 68 PHE A O 1
ATOM 506 N N . THR A 1 69 ? -14.852 -6.264 9.696 1.00 89.94 69 THR A N 1
ATOM 507 C CA . THR A 1 69 ? -16.085 -5.564 10.109 1.00 89.94 69 THR A CA 1
ATOM 508 C C . THR A 1 69 ? -16.127 -5.231 11.609 1.00 89.94 69 THR A C 1
ATOM 510 O O . THR A 1 69 ? -17.201 -5.094 12.195 1.00 89.94 69 THR A O 1
ATOM 513 N N . CYS A 1 70 ? -14.967 -5.170 12.259 1.00 87.69 70 CYS A N 1
ATOM 514 C CA . CYS A 1 70 ? -14.792 -4.930 13.690 1.00 87.69 70 CYS A CA 1
ATOM 515 C C . CYS A 1 70 ? -14.017 -3.625 13.923 1.00 87.69 70 CYS A C 1
ATOM 517 O O . CYS A 1 70 ? -13.369 -3.104 13.015 1.00 87.69 70 CYS A O 1
ATOM 519 N N . LEU A 1 71 ? -14.114 -3.068 15.131 1.00 88.00 71 LEU A N 1
ATOM 520 C CA . LEU A 1 71 ? -13.392 -1.855 15.524 1.00 88.00 71 LEU A CA 1
ATOM 521 C C . LEU A 1 71 ? -11.914 -2.179 15.771 1.00 88.00 71 LEU A C 1
ATOM 523 O O . LEU A 1 71 ? -11.615 -3.199 16.390 1.00 88.00 71 LEU A O 1
ATOM 527 N N . ALA A 1 72 ? -10.993 -1.306 15.357 1.00 82.56 72 ALA A N 1
ATOM 528 C CA . ALA A 1 72 ? -9.561 -1.527 15.577 1.00 82.56 72 ALA A CA 1
ATOM 529 C C . ALA A 1 72 ? -9.216 -1.604 17.078 1.00 82.56 72 ALA A C 1
ATOM 531 O O . ALA A 1 72 ? -8.478 -2.483 17.514 1.00 82.56 72 ALA A O 1
ATOM 532 N N . ASN A 1 73 ? -9.794 -0.713 17.885 1.00 82.12 73 ASN A N 1
ATOM 533 C CA . ASN A 1 73 ? -9.660 -0.705 19.341 1.00 82.12 73 ASN A CA 1
ATOM 534 C C . ASN A 1 73 ? -10.971 -0.227 20.004 1.00 82.12 73 ASN A C 1
ATOM 536 O O . ASN A 1 73 ? -11.994 -0.057 19.340 1.00 82.12 73 ASN A O 1
ATOM 540 N N . SER A 1 74 ? -10.967 -0.035 21.325 1.00 81.69 74 SER A N 1
ATOM 541 C CA . SER A 1 74 ? -12.156 0.385 22.082 1.00 81.69 74 SER A CA 1
ATOM 542 C C . SER A 1 74 ? -12.535 1.862 21.913 1.00 81.69 74 SER A C 1
ATOM 544 O O . SER A 1 74 ? -13.600 2.258 22.380 1.00 81.69 74 SER A O 1
ATOM 546 N N . VAL A 1 75 ? -11.665 2.685 21.316 1.00 80.94 75 VAL A N 1
ATOM 547 C CA . VAL A 1 75 ? -11.924 4.115 21.067 1.00 80.94 75 VAL A CA 1
ATOM 548 C C . VAL A 1 75 ? -12.318 4.407 19.619 1.00 80.94 75 VAL A C 1
ATOM 550 O O . VAL A 1 75 ? -12.838 5.485 19.338 1.00 80.94 75 VAL A O 1
ATOM 553 N N . SER A 1 76 ? -12.103 3.459 18.705 1.00 80.19 76 SER A N 1
ATOM 554 C CA . SER A 1 76 ? -12.568 3.538 17.322 1.00 80.19 76 SER A CA 1
ATOM 555 C C . SER A 1 76 ? -14.096 3.628 17.263 1.00 80.19 76 SER A C 1
ATOM 557 O O . SER A 1 76 ? -14.809 2.911 17.962 1.00 80.19 76 SER A O 1
ATOM 559 N N . THR A 1 77 ? -14.606 4.496 16.393 1.00 83.88 77 THR A N 1
ATOM 560 C CA . THR A 1 77 ? -16.050 4.701 16.180 1.00 83.88 77 THR A CA 1
ATOM 561 C C . THR A 1 77 ? -16.567 4.052 14.898 1.00 83.88 77 THR A C 1
ATOM 563 O O . THR A 1 77 ? -17.777 3.977 14.693 1.00 83.88 77 THR A O 1
ATOM 566 N N . VAL A 1 78 ? -15.657 3.578 14.046 1.00 86.56 78 VAL A N 1
ATOM 567 C CA . VAL A 1 78 ? -15.925 2.932 12.759 1.00 86.56 78 VAL A CA 1
ATOM 568 C C . VAL A 1 78 ? -15.088 1.658 12.634 1.00 86.56 78 VAL A C 1
ATOM 570 O O . VAL A 1 78 ? -14.128 1.460 13.387 1.00 86.56 78 VAL A O 1
ATOM 573 N N . THR A 1 79 ? -15.472 0.765 11.723 1.00 89.69 79 THR A N 1
ATOM 574 C CA . THR A 1 79 ? -14.755 -0.502 11.532 1.00 89.69 79 THR A CA 1
ATOM 575 C C . THR A 1 79 ? -13.426 -0.296 10.806 1.00 89.69 79 THR A C 1
ATOM 577 O O . THR A 1 79 ? -13.234 0.706 10.121 1.00 89.69 79 THR A O 1
ATOM 580 N N . VAL A 1 80 ? -12.515 -1.266 10.906 1.00 86.69 80 VAL A N 1
ATOM 581 C CA . VAL A 1 80 ? -11.256 -1.263 10.136 1.00 86.69 80 VAL A CA 1
ATOM 582 C C . VAL A 1 80 ? -11.530 -1.196 8.628 1.00 86.69 80 VAL A C 1
ATOM 584 O O . VAL A 1 80 ? -10.829 -0.487 7.907 1.00 86.69 80 VAL A O 1
ATOM 587 N N . ALA A 1 81 ? -12.577 -1.875 8.148 1.00 86.19 81 ALA A N 1
ATOM 588 C CA . ALA A 1 81 ? -13.010 -1.789 6.755 1.00 86.19 81 ALA A CA 1
ATOM 589 C C . ALA A 1 81 ? -13.420 -0.359 6.353 1.00 86.19 81 ALA A C 1
ATOM 591 O O . ALA A 1 81 ? -13.040 0.112 5.277 1.00 86.19 81 ALA A O 1
ATOM 592 N N . ASP A 1 82 ? -14.145 0.350 7.223 1.00 86.44 82 ASP A N 1
ATOM 593 C CA . ASP A 1 82 ? -14.540 1.743 6.988 1.00 86.44 82 ASP A CA 1
ATOM 594 C C . ASP A 1 82 ? -13.329 2.688 7.011 1.00 86.44 82 ASP A C 1
ATOM 596 O O . ASP A 1 82 ? -13.218 3.569 6.155 1.00 86.44 82 ASP A O 1
ATOM 600 N N . GLU A 1 83 ? -12.391 2.494 7.949 1.00 87.38 83 GLU A N 1
ATOM 601 C CA . GLU A 1 83 ? -11.140 3.265 7.995 1.00 87.38 83 GLU A CA 1
ATOM 602 C C . GLU A 1 83 ? -10.323 3.059 6.717 1.00 87.38 83 GLU A C 1
ATOM 604 O O . GLU A 1 83 ? -9.862 4.032 6.118 1.00 87.38 83 GLU A O 1
ATOM 609 N N . TYR A 1 84 ? -10.203 1.815 6.246 1.00 85.62 84 TYR A N 1
ATOM 610 C CA . TYR A 1 84 ? -9.537 1.505 4.984 1.00 85.62 84 TYR A CA 1
ATOM 611 C C . TYR A 1 84 ? -10.207 2.215 3.800 1.00 85.62 84 TYR A C 1
ATOM 613 O O . TYR A 1 84 ? -9.526 2.859 3.001 1.00 85.62 84 TYR A O 1
ATOM 621 N N . ALA A 1 85 ? -11.538 2.160 3.697 1.00 81.81 85 ALA A N 1
ATOM 622 C CA . ALA A 1 85 ? -12.277 2.831 2.627 1.00 81.81 85 ALA A CA 1
ATOM 623 C C . ALA A 1 85 ? -12.092 4.361 2.658 1.00 81.81 85 ALA A C 1
ATOM 625 O O . ALA A 1 85 ? -11.917 4.996 1.610 1.00 81.81 85 ALA A O 1
ATOM 626 N N . ALA A 1 86 ? -12.070 4.955 3.854 1.00 83.38 86 ALA A N 1
ATOM 627 C CA . ALA A 1 86 ? -11.773 6.373 4.031 1.00 83.38 86 ALA A CA 1
ATOM 628 C C . ALA A 1 86 ? -10.339 6.710 3.588 1.00 83.38 86 ALA A C 1
ATOM 630 O O . ALA A 1 86 ? -10.129 7.711 2.899 1.00 83.38 86 ALA A O 1
ATOM 631 N N . CYS A 1 87 ? -9.365 5.852 3.904 1.00 83.88 87 CYS A N 1
ATOM 632 C CA . CYS A 1 87 ? -7.984 6.003 3.454 1.00 83.88 87 CYS A CA 1
ATOM 633 C C . CYS A 1 87 ? -7.849 5.930 1.933 1.00 83.88 87 CYS A C 1
ATOM 635 O O . CYS A 1 87 ? -7.183 6.785 1.353 1.00 83.88 87 CYS A O 1
ATOM 637 N N . VAL A 1 88 ? -8.515 4.974 1.280 1.00 78.81 88 VAL A N 1
ATOM 638 C CA . VAL A 1 88 ? -8.547 4.871 -0.189 1.00 78.81 88 VAL A CA 1
ATOM 639 C C . VAL A 1 88 ? -9.129 6.145 -0.805 1.00 78.81 88 VAL A C 1
ATOM 641 O O . VAL A 1 88 ? -8.519 6.738 -1.692 1.00 78.81 88 VAL A O 1
ATOM 644 N N . THR A 1 89 ? -10.270 6.614 -0.292 1.00 77.94 89 THR A N 1
ATOM 645 C CA . THR A 1 89 ? -10.958 7.815 -0.800 1.00 77.94 89 THR A CA 1
ATOM 646 C C . THR A 1 89 ? -10.101 9.074 -0.650 1.00 77.94 89 THR A C 1
ATOM 648 O O . THR A 1 89 ? -10.004 9.898 -1.562 1.00 77.94 89 THR A O 1
ATOM 651 N N . ARG A 1 90 ? -9.449 9.226 0.506 1.00 70.38 90 ARG A N 1
ATOM 652 C CA . ARG A 1 90 ? -8.563 10.357 0.782 1.00 70.38 90 ARG A CA 1
ATOM 653 C C . ARG A 1 90 ? -7.317 10.323 -0.089 1.00 70.38 90 ARG A C 1
ATOM 655 O O . ARG A 1 90 ? -6.931 11.362 -0.610 1.00 70.38 90 ARG A O 1
ATOM 662 N N . ASN A 1 91 ? -6.713 9.151 -0.251 1.00 67.38 91 ASN A N 1
ATOM 663 C CA . ASN A 1 91 ? -5.516 8.983 -1.062 1.00 67.38 91 ASN A CA 1
ATOM 664 C C . ASN A 1 91 ? -5.794 9.267 -2.547 1.00 67.38 91 ASN A C 1
ATOM 666 O O . ASN A 1 91 ? -5.006 9.936 -3.203 1.00 67.38 91 ASN A O 1
ATOM 670 N N . ALA A 1 92 ? -6.978 8.887 -3.040 1.00 62.84 92 ALA A N 1
ATOM 671 C CA . ALA A 1 92 ? -7.450 9.288 -4.366 1.00 62.84 92 ALA A CA 1
ATOM 672 C C . ALA A 1 92 ? -7.647 10.815 -4.514 1.00 62.84 92 ALA A C 1
ATOM 674 O O . ALA A 1 92 ? -7.668 11.328 -5.629 1.00 62.84 92 ALA A O 1
ATOM 675 N N . SER A 1 93 ? -7.790 11.549 -3.403 1.00 56.53 93 SER A N 1
ATOM 676 C CA . SER A 1 93 ? -7.954 13.011 -3.383 1.00 56.53 93 SER A CA 1
ATOM 677 C C . SER A 1 93 ? -6.641 13.776 -3.158 1.00 56.53 93 SER A C 1
ATOM 679 O O . SER A 1 93 ? -6.630 15.006 -3.233 1.00 56.53 93 SER A O 1
ATOM 681 N N . THR A 1 94 ? -5.538 13.087 -2.862 1.00 60.94 94 THR A N 1
ATOM 682 C CA . THR A 1 94 ? -4.205 13.687 -2.716 1.00 60.94 94 THR A CA 1
ATOM 683 C C . THR A 1 94 ? -3.396 13.494 -3.990 1.00 60.94 94 THR A C 1
ATOM 685 O O . THR A 1 94 ? -3.453 12.431 -4.597 1.00 60.94 94 THR A O 1
ATOM 688 N N . THR A 1 95 ? -2.618 14.504 -4.392 1.00 66.44 95 THR A N 1
ATOM 689 C CA . THR A 1 95 ? -1.662 14.361 -5.498 1.00 66.44 95 THR A CA 1
ATOM 690 C C . THR A 1 95 ? -0.768 13.145 -5.236 1.00 66.44 95 THR A C 1
ATOM 692 O O . THR A 1 95 ? -0.130 13.111 -4.178 1.00 66.44 95 THR A O 1
ATOM 695 N N . PRO A 1 96 ? -0.704 12.164 -6.153 1.00 71.81 96 PRO A N 1
ATOM 696 C CA . PRO A 1 96 ? 0.105 10.974 -5.953 1.00 71.81 96 PRO A CA 1
ATOM 697 C C . PRO A 1 96 ? 1.574 11.329 -5.720 1.00 71.81 96 PRO A C 1
ATOM 699 O O . PRO A 1 96 ? 2.148 12.158 -6.427 1.00 71.81 96 PRO A O 1
ATOM 702 N N . THR A 1 97 ? 2.195 10.696 -4.729 1.00 82.56 97 THR A N 1
ATOM 703 C CA . THR A 1 97 ? 3.640 10.798 -4.494 1.00 82.56 97 THR A CA 1
ATOM 704 C C . THR A 1 97 ? 4.367 9.674 -5.218 1.00 82.56 97 THR A C 1
ATOM 706 O O . THR A 1 97 ? 3.766 8.653 -5.541 1.00 82.56 97 THR A O 1
ATOM 709 N N . THR A 1 98 ? 5.668 9.823 -5.463 1.00 84.81 98 THR A N 1
ATOM 710 C CA . THR A 1 98 ? 6.496 8.727 -5.989 1.00 84.81 98 THR A CA 1
ATOM 711 C C . THR A 1 98 ? 6.560 7.567 -4.997 1.00 84.81 98 THR A C 1
ATOM 713 O O . THR A 1 98 ? 6.684 7.795 -3.792 1.00 84.81 98 THR A O 1
ATOM 716 N N . CYS A 1 99 ? 6.452 6.333 -5.494 1.00 81.38 99 CYS A N 1
ATOM 717 C CA . CYS A 1 99 ? 6.579 5.127 -4.683 1.00 81.38 99 CYS A CA 1
ATOM 718 C C . CYS A 1 99 ? 7.969 5.049 -4.035 1.00 81.38 99 CYS A C 1
ATOM 720 O O . CYS A 1 99 ? 8.974 5.387 -4.662 1.00 81.38 99 CYS A O 1
ATOM 722 N N . ASP A 1 100 ? 8.044 4.529 -2.806 1.00 80.81 100 ASP A N 1
ATOM 723 C CA . ASP A 1 100 ? 9.326 4.072 -2.267 1.00 80.81 100 ASP A CA 1
ATOM 724 C C . ASP A 1 100 ? 9.822 2.910 -3.151 1.00 80.81 100 ASP A C 1
ATOM 726 O O . ASP A 1 100 ? 9.069 1.951 -3.362 1.00 80.81 100 ASP A O 1
ATOM 730 N N . PRO A 1 101 ? 11.061 2.950 -3.677 1.00 76.50 101 PRO A N 1
ATOM 731 C CA . PRO A 1 101 ? 11.611 1.859 -4.476 1.00 76.50 101 PRO A CA 1
ATOM 732 C C . PRO A 1 101 ? 11.483 0.485 -3.803 1.00 76.50 101 PRO A C 1
ATOM 734 O O . PRO A 1 101 ? 11.228 -0.510 -4.481 1.00 76.50 101 PRO A O 1
ATOM 737 N N . ASN A 1 102 ? 11.577 0.420 -2.472 1.00 77.69 102 ASN A N 1
ATOM 738 C CA . ASN A 1 102 ? 11.433 -0.820 -1.710 1.00 77.69 102 ASN A CA 1
ATOM 739 C C . ASN A 1 102 ? 10.030 -1.439 -1.813 1.00 77.69 102 ASN A C 1
ATOM 741 O O . ASN A 1 102 ? 9.884 -2.632 -1.561 1.00 77.69 102 ASN A O 1
ATOM 745 N N . MET A 1 103 ? 9.009 -0.666 -2.201 1.00 79.19 103 MET A N 1
ATOM 746 C CA . MET A 1 103 ? 7.659 -1.184 -2.444 1.00 79.19 103 MET A CA 1
ATOM 747 C C . MET A 1 103 ? 7.538 -1.874 -3.804 1.00 79.19 103 MET A C 1
ATOM 749 O O . MET A 1 103 ? 6.835 -2.874 -3.910 1.00 79.19 103 MET A O 1
ATOM 753 N N . LEU A 1 104 ? 8.211 -1.362 -4.839 1.00 82.94 104 LEU A N 1
ATOM 754 C CA . LEU A 1 104 ? 8.097 -1.879 -6.208 1.00 82.94 104 LEU A CA 1
ATOM 755 C C . LEU A 1 104 ? 9.108 -2.997 -6.496 1.00 82.94 104 LEU A C 1
ATOM 757 O O . LEU A 1 104 ? 8.767 -3.991 -7.141 1.00 82.94 104 LEU A O 1
ATOM 761 N N . LEU A 1 105 ? 10.342 -2.866 -5.998 1.00 85.56 105 LEU A N 1
ATOM 762 C CA . LEU A 1 105 ? 11.446 -3.790 -6.281 1.00 85.56 105 LEU A CA 1
ATOM 763 C C . LEU A 1 105 ? 11.135 -5.272 -5.994 1.00 85.56 105 LEU A C 1
ATOM 765 O O . LEU A 1 105 ? 11.472 -6.098 -6.845 1.00 85.56 105 LEU A O 1
ATOM 769 N N . PRO A 1 106 ? 10.468 -5.656 -4.884 1.00 86.38 106 PRO A N 1
ATOM 770 C CA . PRO A 1 106 ? 10.154 -7.061 -4.611 1.00 86.38 106 PRO A CA 1
ATOM 771 C C . PRO A 1 106 ? 9.283 -7.718 -5.685 1.00 86.38 106 PRO A C 1
ATOM 773 O O . PRO A 1 106 ? 9.382 -8.927 -5.894 1.00 86.38 106 PRO A O 1
ATOM 776 N N . TYR A 1 107 ? 8.443 -6.934 -6.363 1.00 88.81 107 TYR A N 1
ATOM 777 C CA . TYR A 1 107 ? 7.570 -7.410 -7.435 1.00 88.81 107 TYR A CA 1
ATOM 778 C C . TYR A 1 107 ? 8.263 -7.349 -8.791 1.00 88.81 107 TYR A C 1
ATOM 780 O O . TYR A 1 107 ? 8.122 -8.269 -9.591 1.00 88.81 107 TYR A O 1
ATOM 788 N N . ILE A 1 108 ? 9.073 -6.313 -9.024 1.00 88.88 108 ILE A N 1
ATOM 789 C CA . ILE A 1 108 ? 9.896 -6.201 -10.232 1.00 88.88 108 ILE A CA 1
ATOM 790 C C . ILE A 1 108 ? 10.850 -7.392 -10.334 1.00 88.88 108 ILE A C 1
ATOM 792 O O . ILE A 1 108 ? 10.916 -8.017 -11.385 1.00 88.88 108 ILE A O 1
ATOM 796 N N . TYR A 1 109 ? 11.516 -7.780 -9.244 1.00 90.69 109 TYR A N 1
ATOM 797 C CA . TYR A 1 109 ? 12.453 -8.911 -9.240 1.00 90.69 109 TYR A CA 1
ATOM 798 C C . TYR A 1 109 ? 11.812 -10.292 -9.443 1.00 90.69 109 TYR A C 1
ATOM 800 O O . TYR A 1 109 ? 12.536 -11.270 -9.619 1.00 90.69 109 TYR A O 1
ATOM 808 N N . GLN A 1 110 ? 10.481 -10.390 -9.447 1.00 90.38 110 GLN A N 1
ATOM 809 C CA . GLN A 1 110 ? 9.761 -11.623 -9.790 1.00 90.38 110 GLN A CA 1
ATOM 810 C C . GLN A 1 110 ? 9.404 -11.707 -11.281 1.00 90.38 110 GLN A C 1
ATOM 812 O O . GLN A 1 110 ? 8.910 -12.737 -11.738 1.00 90.38 110 GLN A O 1
ATOM 817 N N . MET A 1 111 ? 9.646 -10.641 -12.045 1.00 93.56 111 MET A N 1
ATOM 818 C CA . MET A 1 111 ? 9.387 -10.599 -13.480 1.00 93.56 111 MET A CA 1
ATOM 819 C C . MET A 1 111 ? 10.498 -11.284 -14.281 1.00 93.56 111 MET A C 1
ATOM 821 O O . MET A 1 111 ? 11.581 -11.600 -13.788 1.00 93.56 111 MET A O 1
ATOM 825 N N . SER A 1 112 ? 10.249 -11.451 -15.578 1.00 95.44 112 SER A N 1
ATOM 826 C CA . SER A 1 112 ? 11.283 -11.763 -16.566 1.00 95.44 112 SER A CA 1
ATOM 827 C C . SER A 1 112 ? 12.472 -10.796 -16.473 1.00 95.44 112 SER A C 1
ATOM 829 O O . SER A 1 112 ? 12.297 -9.603 -16.218 1.00 95.44 112 SER A O 1
ATOM 831 N N . ALA A 1 113 ? 13.681 -11.290 -16.753 1.00 92.94 113 ALA A N 1
ATOM 832 C CA . ALA A 1 113 ? 14.912 -10.498 -16.674 1.00 92.94 113 ALA A CA 1
ATOM 833 C C . ALA A 1 113 ? 14.853 -9.201 -17.505 1.00 92.94 113 ALA A C 1
ATOM 835 O O . ALA A 1 113 ? 15.276 -8.150 -17.039 1.00 92.94 113 ALA A O 1
ATOM 836 N N . SER A 1 114 ? 14.236 -9.243 -18.692 1.00 93.31 114 SER A N 1
ATOM 837 C CA . SER A 1 114 ? 14.032 -8.052 -19.526 1.00 93.31 114 SER A CA 1
ATOM 838 C C . SER A 1 114 ? 13.182 -6.981 -18.840 1.00 93.31 114 SER A C 1
ATOM 840 O O . SER A 1 114 ? 13.424 -5.790 -19.016 1.00 93.31 114 SER A O 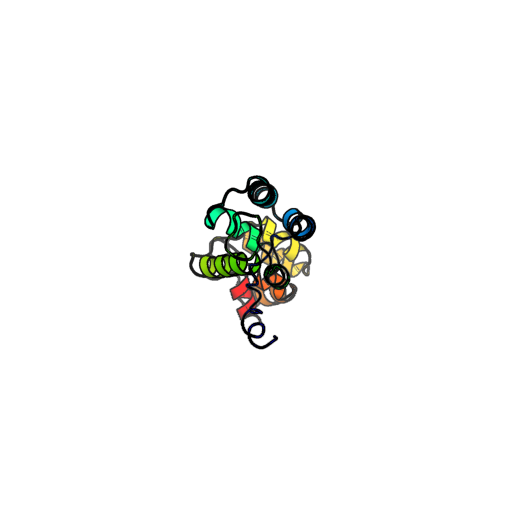1
ATOM 842 N N . CYS A 1 115 ? 12.190 -7.394 -18.053 1.00 93.69 115 CYS A N 1
ATOM 843 C CA . CYS A 1 115 ? 11.330 -6.483 -17.310 1.00 93.69 115 CYS A CA 1
ATOM 844 C C . CYS A 1 115 ? 11.990 -5.943 -16.050 1.00 93.69 115 CYS A C 1
ATOM 846 O O . CYS A 1 115 ? 11.816 -4.763 -15.746 1.00 93.69 115 CYS A O 1
ATOM 848 N N . VAL A 1 116 ? 12.796 -6.766 -15.374 1.00 92.56 116 VAL A N 1
ATOM 849 C CA . VAL A 1 116 ? 13.668 -6.297 -14.292 1.00 92.56 116 VAL A CA 1
ATOM 850 C C . VAL A 1 116 ? 14.554 -5.170 -14.808 1.00 92.56 116 VAL A C 1
ATOM 852 O O . VAL A 1 116 ? 14.507 -4.070 -14.263 1.00 92.56 116 VAL A O 1
ATOM 855 N N . ASP A 1 117 ? 15.293 -5.401 -15.892 1.00 91.31 117 ASP A N 1
ATOM 856 C CA . ASP A 1 117 ? 16.210 -4.403 -16.448 1.00 91.31 117 ASP A CA 1
ATOM 857 C C . ASP A 1 117 ? 15.471 -3.135 -16.896 1.00 91.31 117 ASP A C 1
ATOM 859 O O . ASP A 1 117 ? 15.877 -2.023 -16.551 1.00 91.31 117 ASP A O 1
ATOM 863 N N . THR A 1 118 ? 14.350 -3.287 -17.608 1.00 90.12 118 THR A N 1
ATOM 864 C CA . THR A 1 118 ? 13.562 -2.156 -18.125 1.00 90.12 118 THR A CA 1
ATOM 865 C C . THR A 1 118 ? 13.021 -1.282 -16.993 1.00 90.12 118 THR A C 1
ATOM 867 O O . THR A 1 118 ? 13.238 -0.068 -16.988 1.00 90.12 118 THR A O 1
ATOM 870 N N . LEU A 1 119 ? 12.348 -1.883 -16.005 1.00 89.19 119 LEU A N 1
ATOM 871 C CA . LEU A 1 119 ? 11.705 -1.128 -14.931 1.00 89.19 119 LEU A CA 1
ATOM 872 C C . LEU A 1 119 ? 12.719 -0.582 -13.924 1.00 89.19 119 LEU A C 1
ATOM 874 O O . LEU A 1 119 ? 12.604 0.572 -13.526 1.00 89.19 119 LEU A O 1
ATOM 878 N N . THR A 1 120 ? 13.750 -1.342 -13.541 1.00 88.00 120 THR A N 1
ATOM 879 C CA . THR A 1 120 ? 14.791 -0.818 -12.632 1.00 88.00 120 THR A CA 1
ATOM 880 C C . THR A 1 120 ? 15.577 0.333 -13.262 1.00 88.00 120 THR A C 1
ATOM 882 O O . THR A 1 120 ? 15.883 1.318 -12.580 1.00 88.00 120 THR A O 1
ATOM 885 N N . THR A 1 121 ? 15.839 0.274 -14.571 1.00 84.94 121 THR A N 1
ATOM 886 C CA . THR A 1 121 ? 16.456 1.387 -15.306 1.00 84.94 121 THR A CA 1
ATOM 887 C C . THR A 1 121 ? 15.539 2.603 -15.319 1.00 84.94 121 THR A C 1
ATOM 889 O O . THR A 1 121 ? 15.989 3.701 -15.003 1.00 84.94 121 THR A O 1
ATOM 892 N N . ALA A 1 122 ? 14.249 2.443 -15.619 1.00 85.00 122 ALA A N 1
ATOM 893 C CA . ALA A 1 122 ? 13.299 3.557 -15.626 1.00 85.00 122 ALA A CA 1
ATOM 894 C C . ALA A 1 122 ? 13.109 4.205 -14.245 1.00 85.00 122 ALA A C 1
ATOM 896 O O . ALA A 1 122 ? 13.034 5.431 -14.137 1.00 85.00 122 ALA A O 1
ATOM 897 N N . LEU A 1 123 ? 13.087 3.394 -13.184 1.00 83.44 123 LEU A N 1
ATOM 898 C CA . LEU A 1 123 ? 13.008 3.868 -11.802 1.00 83.44 123 LEU A CA 1
ATOM 899 C C . LEU A 1 123 ? 14.260 4.654 -11.391 1.00 83.44 123 LEU A C 1
ATOM 901 O O . LEU A 1 123 ? 14.144 5.704 -10.767 1.00 83.44 123 LEU A O 1
ATOM 905 N N . SER A 1 124 ? 15.452 4.169 -11.752 1.00 80.62 124 SER A N 1
ATOM 906 C CA . SER A 1 124 ? 16.726 4.799 -11.369 1.00 80.62 124 SER A CA 1
ATOM 907 C C . SER A 1 124 ? 17.095 6.019 -12.217 1.00 80.62 124 SER A C 1
ATOM 909 O O . SER A 1 124 ? 17.685 6.968 -11.704 1.00 80.62 124 SER A O 1
ATOM 911 N N . SER A 1 125 ? 16.739 6.013 -13.503 1.00 81.00 125 SER A N 1
ATOM 912 C CA . SER A 1 125 ? 17.015 7.117 -14.432 1.00 81.00 125 SER A CA 1
ATOM 913 C C . SER A 1 125 ? 15.952 8.216 -14.415 1.00 81.00 125 SER A C 1
ATOM 915 O O . SER A 1 125 ? 16.190 9.288 -14.968 1.00 81.00 125 SER A O 1
ATOM 917 N N . GLY A 1 126 ? 14.795 7.973 -13.788 1.00 74.06 126 GLY A N 1
ATOM 918 C CA . GLY A 1 126 ? 13.683 8.923 -13.774 1.00 74.06 126 GLY A CA 1
ATOM 919 C C . GLY A 1 126 ? 13.139 9.195 -15.176 1.00 74.06 126 GLY A C 1
ATOM 920 O O . GLY A 1 126 ? 12.793 10.329 -15.490 1.00 74.06 126 GLY A O 1
ATOM 921 N N . VAL A 1 127 ? 13.116 8.173 -16.033 1.00 79.00 127 VAL A N 1
ATOM 922 C CA . VAL A 1 127 ? 12.602 8.268 -17.404 1.00 79.00 127 VAL A CA 1
ATOM 923 C C . VAL A 1 127 ? 11.188 7.704 -17.448 1.00 79.00 127 VAL A C 1
ATOM 925 O O . VAL A 1 127 ? 10.920 6.626 -16.917 1.00 79.00 127 VAL A O 1
ATOM 928 N N . ALA A 1 128 ? 10.277 8.431 -18.094 1.00 76.81 128 ALA A N 1
ATOM 929 C CA . ALA A 1 128 ? 8.943 7.932 -18.386 1.00 76.81 128 ALA A CA 1
ATOM 930 C C . ALA A 1 128 ? 9.062 6.874 -19.486 1.00 76.81 128 ALA A C 1
ATOM 932 O O . ALA A 1 128 ? 9.565 7.159 -20.575 1.00 76.81 128 ALA A O 1
ATOM 933 N N . LEU A 1 129 ? 8.631 5.651 -19.190 1.00 81.31 129 LEU A N 1
ATOM 934 C CA . LEU A 1 129 ? 8.529 4.612 -20.203 1.00 81.31 129 LEU A CA 1
ATOM 935 C C . LEU A 1 129 ? 7.262 4.830 -21.024 1.00 81.31 129 LEU A C 1
ATOM 937 O O . LEU A 1 129 ? 6.215 5.193 -20.491 1.00 81.31 129 LEU A O 1
ATOM 941 N N . GLU A 1 130 ? 7.343 4.563 -22.325 1.00 86.19 130 GLU A N 1
ATOM 942 C CA . GLU A 1 130 ? 6.134 4.447 -23.130 1.00 86.19 130 GLU A CA 1
ATOM 943 C C . GLU A 1 130 ? 5.322 3.224 -22.692 1.00 86.19 130 GLU A C 1
ATOM 945 O O . GLU A 1 130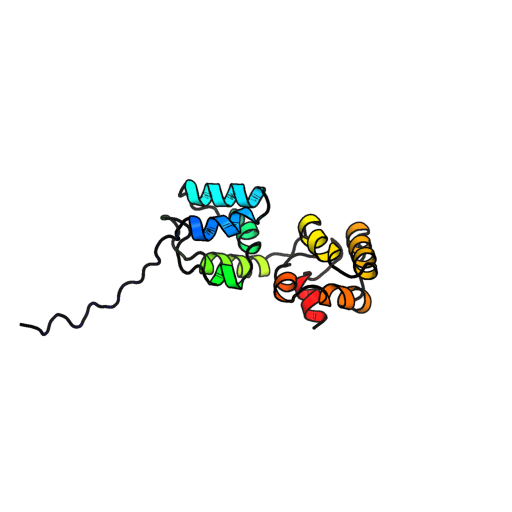 ? 5.872 2.199 -22.281 1.00 86.19 130 GLU A O 1
ATOM 950 N N . GLN A 1 131 ? 4.002 3.311 -22.844 1.00 86.06 131 GLN A N 1
ATOM 951 C CA . GLN A 1 131 ? 3.062 2.250 -22.481 1.00 86.06 131 GLN A CA 1
ATOM 952 C C . GLN A 1 131 ? 3.414 0.891 -23.092 1.00 86.06 131 GLN A C 1
ATOM 954 O O . GLN A 1 131 ? 3.380 -0.136 -22.418 1.00 86.06 131 GLN A O 1
ATOM 959 N N . SER A 1 132 ? 3.843 0.882 -24.352 1.00 87.62 132 SER A N 1
ATOM 960 C CA . SER A 1 132 ? 4.292 -0.325 -25.051 1.00 87.62 132 SER A CA 1
ATOM 961 C C . SER A 1 132 ? 5.502 -1.003 -24.392 1.00 87.62 132 SER A C 1
ATOM 963 O O . SER A 1 132 ? 5.658 -2.217 -24.518 1.00 87.62 132 SER A O 1
ATOM 965 N N . ALA A 1 133 ? 6.340 -0.242 -23.681 1.00 86.31 133 ALA A N 1
ATOM 966 C CA . ALA A 1 133 ? 7.541 -0.732 -23.017 1.00 86.31 133 ALA A CA 1
ATOM 967 C C . ALA A 1 133 ? 7.260 -1.256 -21.601 1.00 86.31 133 ALA A C 1
ATOM 969 O O . ALA A 1 133 ? 7.844 -2.266 -21.212 1.00 86.31 133 ALA A O 1
ATOM 970 N N . TYR A 1 134 ? 6.364 -0.615 -20.837 1.00 89.50 134 TYR A N 1
ATOM 971 C CA . TYR A 1 134 ? 6.063 -1.054 -19.467 1.00 89.50 134 TYR A CA 1
ATOM 972 C C . TYR A 1 134 ? 4.937 -2.095 -19.378 1.00 89.50 134 TYR A C 1
ATOM 974 O O . TYR A 1 134 ? 4.968 -2.942 -18.481 1.00 89.50 134 TYR A O 1
ATOM 982 N N . CYS A 1 135 ? 3.965 -2.100 -20.300 1.00 92.25 135 CYS A N 1
ATOM 983 C CA . CYS A 1 135 ? 2.801 -2.988 -20.192 1.00 92.25 135 CYS A CA 1
ATOM 984 C C . CYS A 1 135 ? 3.136 -4.487 -20.154 1.00 92.25 135 CYS A C 1
ATOM 986 O O . CYS A 1 135 ? 2.607 -5.178 -19.280 1.00 92.25 135 CYS A O 1
ATOM 988 N N . PRO A 1 136 ? 4.042 -5.023 -20.998 1.00 94.12 136 PRO A N 1
ATOM 989 C CA . PRO A 1 136 ? 4.430 -6.434 -20.920 1.00 94.12 136 PRO A CA 1
ATOM 990 C C . PRO A 1 136 ? 5.021 -6.839 -1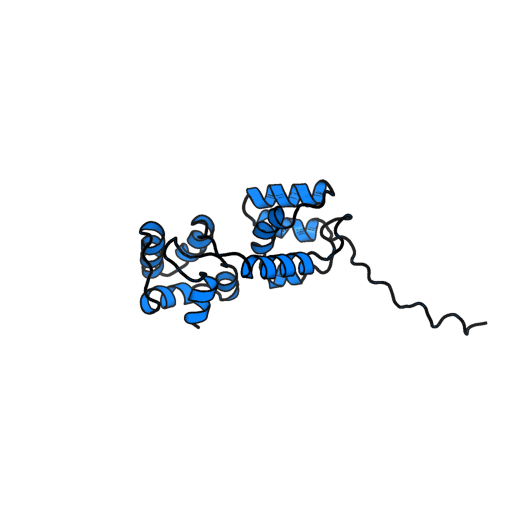9.563 1.00 94.12 136 PRO A C 1
ATOM 992 O O . PRO A 1 136 ? 5.045 -8.024 -19.232 1.00 94.12 136 PRO A O 1
ATOM 995 N N . CYS A 1 137 ? 5.512 -5.869 -18.789 1.00 93.69 137 CYS A N 1
ATOM 996 C CA . CYS A 1 137 ? 6.105 -6.075 -17.476 1.00 93.69 137 CYS A CA 1
ATOM 997 C C . CYS A 1 137 ? 5.071 -5.965 -16.361 1.00 93.69 137 CYS A C 1
ATOM 999 O O . CYS A 1 137 ? 4.980 -6.862 -15.526 1.00 93.69 137 CYS A O 1
ATOM 1001 N N . TYR A 1 138 ? 4.232 -4.930 -16.379 1.00 91.31 138 TYR A N 1
ATOM 1002 C CA . TYR A 1 138 ? 3.160 -4.784 -15.394 1.00 91.31 138 TYR A CA 1
ATOM 1003 C C . TYR A 1 138 ? 2.142 -5.924 -15.440 1.00 91.31 138 TYR A C 1
ATOM 1005 O O . TYR A 1 138 ? 1.699 -6.368 -14.384 1.00 91.31 138 TYR A O 1
ATOM 1013 N N . LEU A 1 139 ? 1.881 -6.501 -16.616 1.00 92.44 139 LEU A N 1
ATOM 1014 C CA . LEU A 1 139 ? 1.023 -7.683 -16.756 1.00 92.44 139 LEU A CA 1
ATOM 1015 C C . LEU A 1 139 ? 1.613 -8.977 -16.151 1.00 92.44 139 LEU A C 1
ATOM 1017 O O . LEU A 1 139 ? 0.907 -9.980 -16.069 1.00 92.44 139 LEU A O 1
ATOM 1021 N N . GLN A 1 140 ? 2.876 -8.978 -15.706 1.00 93.50 140 GLN A N 1
ATOM 1022 C CA . GLN A 1 140 ? 3.477 -10.104 -14.969 1.00 93.50 140 GLN A CA 1
ATOM 1023 C C . GLN A 1 140 ? 3.176 -10.047 -13.465 1.00 93.50 140 GLN A C 1
ATOM 1025 O O . GLN A 1 140 ? 3.418 -11.021 -12.752 1.00 93.50 140 GLN A O 1
ATOM 1030 N N . ILE A 1 141 ? 2.629 -8.929 -12.980 1.00 88.19 141 ILE A N 1
ATOM 1031 C CA . ILE A 1 141 ? 2.113 -8.792 -11.618 1.00 88.19 141 ILE A CA 1
ATOM 1032 C C . ILE A 1 141 ? 0.617 -9.121 -11.633 1.00 88.19 141 ILE A C 1
ATOM 1034 O O . ILE A 1 141 ? -0.112 -8.761 -12.558 1.00 88.19 141 ILE A O 1
ATOM 1038 N N . ASN A 1 142 ? 0.133 -9.787 -10.585 1.00 87.06 142 ASN A N 1
ATOM 1039 C CA . ASN A 1 142 ? -1.302 -9.984 -10.418 1.00 87.06 142 ASN A CA 1
ATOM 1040 C C . ASN A 1 142 ? -2.029 -8.633 -10.239 1.00 87.06 142 ASN A C 1
ATOM 1042 O O . ASN A 1 142 ? -1.486 -7.686 -9.661 1.00 87.06 142 ASN A O 1
ATOM 1046 N N . SER A 1 143 ? -3.279 -8.570 -10.702 1.00 81.25 143 SER A N 1
ATOM 1047 C CA . SER A 1 143 ? -4.078 -7.340 -10.720 1.00 81.25 143 SER A CA 1
ATOM 1048 C C . SER A 1 143 ? -4.282 -6.731 -9.335 1.00 81.25 143 SER A C 1
ATOM 1050 O O . SER A 1 143 ? -4.221 -5.516 -9.193 1.00 81.25 143 SER A O 1
ATOM 1052 N N . THR A 1 144 ? -4.486 -7.556 -8.305 1.00 78.75 144 THR A N 1
ATOM 1053 C CA . THR A 1 144 ? -4.714 -7.087 -6.930 1.00 78.75 144 THR A CA 1
ATOM 1054 C C . THR A 1 144 ? -3.502 -6.336 -6.388 1.00 78.75 144 THR A C 1
ATOM 1056 O O . THR A 1 144 ? -3.642 -5.271 -5.794 1.00 78.75 144 THR A O 1
ATOM 1059 N N . THR A 1 145 ? -2.302 -6.870 -6.612 1.00 80.25 145 THR A N 1
ATOM 1060 C CA . THR A 1 145 ? -1.051 -6.211 -6.238 1.00 80.25 145 THR A CA 1
ATOM 1061 C C . THR A 1 145 ? -0.846 -4.939 -7.052 1.00 80.25 145 THR A C 1
ATOM 1063 O O . THR A 1 145 ? -0.566 -3.898 -6.465 1.00 80.25 145 THR A O 1
ATOM 1066 N N . ALA A 1 146 ? -1.022 -4.983 -8.375 1.00 82.75 146 ALA A N 1
ATOM 1067 C CA . ALA A 1 146 ? -0.816 -3.804 -9.215 1.00 82.75 146 ALA A CA 1
ATOM 1068 C C . ALA A 1 146 ? -1.756 -2.643 -8.836 1.00 82.75 146 ALA A C 1
ATOM 1070 O O .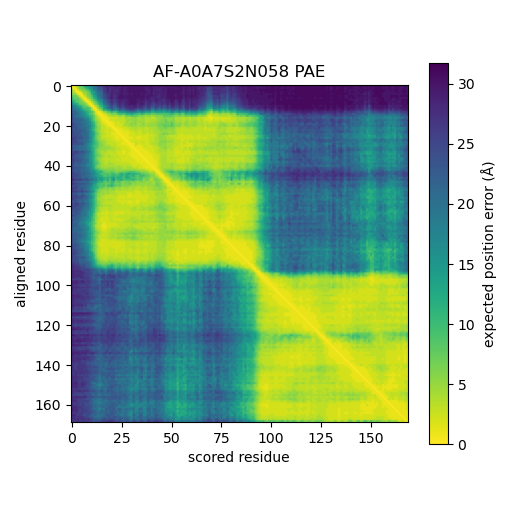 ALA A 1 146 ? -1.316 -1.504 -8.703 1.00 82.75 146 ALA A O 1
ATOM 1071 N N . GLN A 1 147 ? -3.025 -2.950 -8.553 1.00 82.00 147 GLN A N 1
ATOM 1072 C CA . GLN A 1 147 ? -4.028 -1.977 -8.109 1.00 82.00 147 GLN A CA 1
ATOM 1073 C C . GLN A 1 147 ? -3.760 -1.408 -6.708 1.00 82.00 147 GLN A C 1
ATOM 1075 O O . GLN A 1 147 ? -4.323 -0.373 -6.359 1.00 82.00 147 GLN A O 1
ATOM 1080 N N . SER A 1 148 ? -2.908 -2.047 -5.899 1.00 80.00 148 SER A N 1
ATOM 1081 C CA . SER A 1 148 ? -2.530 -1.513 -4.583 1.00 80.00 148 SER A CA 1
ATOM 1082 C C . SER A 1 148 ? -1.528 -0.352 -4.663 1.00 80.00 148 SER A C 1
ATOM 1084 O O . SER A 1 148 ? -1.394 0.407 -3.704 1.00 80.00 148 SER A O 1
ATOM 1086 N N . PHE A 1 149 ? -0.846 -0.164 -5.801 1.00 82.94 149 PHE A N 1
ATOM 1087 C CA . PHE A 1 149 ? 0.147 0.897 -5.966 1.00 82.94 149 PHE A CA 1
ATOM 1088 C C . PHE A 1 149 ? -0.485 2.219 -6.400 1.00 82.94 149 PHE A C 1
ATOM 1090 O O . PHE A 1 149 ? -0.508 2.588 -7.572 1.00 82.94 149 PHE A O 1
ATOM 1097 N N . THR A 1 150 ? -0.934 2.989 -5.418 1.00 83.00 150 THR A N 1
ATOM 1098 C CA . THR A 1 150 ? -1.540 4.319 -5.598 1.00 83.00 150 THR A CA 1
ATOM 1099 C C . THR A 1 150 ? -0.511 5.455 -5.712 1.00 83.00 150 THR A C 1
ATOM 1101 O O . THR A 1 150 ? -0.811 6.604 -5.400 1.00 83.00 150 THR A O 1
ATOM 1104 N N . CYS A 1 151 ? 0.735 5.138 -6.044 1.00 83.62 151 CYS A N 1
ATOM 1105 C CA . CYS A 1 151 ? 1.856 6.071 -6.102 1.00 83.62 151 CYS A CA 1
ATOM 1106 C C . CYS A 1 151 ? 2.423 6.122 -7.526 1.00 83.62 151 CYS A C 1
ATOM 1108 O O . CYS A 1 151 ? 2.197 5.214 -8.324 1.00 83.62 151 CYS A O 1
ATOM 1110 N N . LEU A 1 152 ? 3.128 7.201 -7.860 1.00 87.12 152 LEU A N 1
ATOM 1111 C CA . LEU A 1 152 ? 3.804 7.373 -9.147 1.00 87.12 152 LEU A CA 1
ATOM 1112 C C . LEU A 1 152 ? 5.005 6.423 -9.230 1.00 87.12 152 LEU A C 1
ATOM 1114 O O . LEU A 1 152 ? 5.759 6.325 -8.259 1.00 87.12 152 LEU A O 1
ATOM 1118 N N . ALA A 1 153 ? 5.228 5.776 -10.378 1.00 85.19 153 ALA A N 1
ATOM 1119 C CA . ALA A 1 153 ? 6.379 4.888 -10.561 1.00 85.19 153 ALA A CA 1
ATOM 1120 C C . ALA A 1 153 ? 7.702 5.637 -10.322 1.00 85.19 153 ALA A C 1
ATOM 1122 O O . ALA A 1 153 ? 8.574 5.169 -9.595 1.00 85.19 153 ALA A O 1
ATOM 1123 N N . ASN A 1 154 ? 7.830 6.840 -10.883 1.00 84.62 154 ASN A N 1
ATOM 1124 C CA . ASN A 1 154 ? 8.967 7.736 -10.680 1.00 84.62 154 ASN A CA 1
ATOM 1125 C C . ASN A 1 154 ? 8.516 9.211 -10.659 1.00 84.62 154 ASN A C 1
ATOM 1127 O O . ASN A 1 154 ? 7.330 9.518 -10.769 1.00 84.62 154 ASN A O 1
ATOM 1131 N N . SER A 1 155 ? 9.461 10.143 -10.508 1.00 82.00 155 SER A N 1
ATOM 1132 C CA . SER A 1 155 ? 9.176 11.584 -10.415 1.00 82.00 155 SER A CA 1
ATOM 1133 C C . SER A 1 155 ? 8.663 12.225 -11.710 1.00 82.00 155 SER A C 1
ATOM 1135 O O . SER A 1 155 ? 8.194 13.361 -11.667 1.00 82.00 155 SER A O 1
ATOM 1137 N N . VAL A 1 156 ? 8.759 11.533 -12.850 1.00 82.44 156 VAL A N 1
ATOM 1138 C CA . VAL A 1 156 ? 8.275 12.023 -14.152 1.00 82.44 156 VAL A CA 1
ATOM 1139 C C . VAL A 1 156 ? 6.961 11.375 -14.583 1.00 82.44 156 VAL A C 1
ATOM 1141 O O . VAL A 1 156 ? 6.381 11.785 -15.586 1.00 82.44 156 VAL A O 1
ATOM 1144 N N . SER A 1 157 ? 6.481 10.375 -13.840 1.00 83.81 157 SER A N 1
ATOM 1145 C CA . SER A 1 157 ? 5.187 9.747 -14.100 1.00 83.81 157 SER A CA 1
ATOM 1146 C C . SER A 1 157 ? 4.065 10.725 -13.749 1.00 83.81 157 SER A C 1
ATOM 1148 O O . SER A 1 157 ? 4.148 11.456 -12.762 1.00 83.81 157 SER A O 1
ATOM 1150 N N . THR A 1 158 ? 3.005 10.750 -14.552 1.00 81.75 158 THR A N 1
ATOM 1151 C CA . THR A 1 158 ? 1.851 11.647 -14.351 1.00 81.75 158 THR A CA 1
ATOM 1152 C C . THR A 1 158 ? 0.632 10.939 -13.771 1.00 81.75 158 THR A C 1
ATOM 1154 O O . THR A 1 158 ? -0.328 11.598 -13.378 1.00 81.75 158 THR A O 1
ATOM 1157 N N . VAL A 1 159 ? 0.673 9.610 -13.713 1.00 84.00 159 VAL A N 1
ATOM 1158 C CA . VAL A 1 159 ? -0.389 8.732 -13.220 1.00 84.00 159 VAL A CA 1
ATOM 1159 C C . VAL A 1 159 ? 0.215 7.669 -12.300 1.00 84.00 159 VAL A C 1
ATOM 1161 O O . VAL A 1 159 ? 1.434 7.466 -12.292 1.00 84.00 159 VAL A O 1
ATOM 1164 N N . THR A 1 160 ? -0.613 7.035 -11.471 1.00 87.94 160 THR A N 1
ATOM 1165 C CA . THR A 1 160 ? -0.130 6.020 -10.524 1.00 87.94 160 THR A CA 1
ATOM 1166 C C . THR A 1 160 ? 0.245 4.723 -11.234 1.00 87.94 160 THR A C 1
ATOM 1168 O O . THR A 1 160 ? -0.247 4.448 -12.323 1.00 87.94 160 THR A O 1
ATOM 1171 N N . VAL A 1 161 ? 1.057 3.876 -10.598 1.00 88.06 161 VAL A N 1
ATOM 1172 C CA . VAL A 1 161 ? 1.350 2.522 -11.106 1.00 88.06 161 VAL A CA 1
ATOM 1173 C C . VAL A 1 161 ? 0.058 1.715 -11.306 1.00 88.06 161 VAL A C 1
ATOM 1175 O O . VAL A 1 161 ? -0.050 0.954 -12.266 1.00 88.06 161 VAL A O 1
ATOM 1178 N N . ALA A 1 162 ? -0.945 1.900 -10.441 1.00 87.00 162 ALA A N 1
ATOM 1179 C CA . ALA A 1 162 ? -2.262 1.294 -10.614 1.00 87.00 162 ALA A CA 1
ATOM 1180 C C . ALA A 1 162 ? -2.968 1.777 -11.896 1.00 87.00 162 ALA A C 1
ATOM 1182 O O . ALA A 1 162 ? -3.558 0.960 -12.603 1.00 87.00 162 ALA A O 1
ATOM 1183 N N . ASP A 1 163 ? -2.878 3.068 -12.224 1.00 86.56 163 ASP A N 1
ATOM 1184 C CA . ASP A 1 163 ? -3.434 3.630 -13.463 1.00 86.56 163 ASP A CA 1
ATOM 1185 C C . ASP A 1 163 ? -2.659 3.158 -14.702 1.00 86.56 163 ASP A C 1
ATOM 1187 O O . ASP A 1 163 ? -3.266 2.820 -15.718 1.00 86.56 163 ASP A O 1
ATOM 1191 N N . GLU A 1 164 ? -1.324 3.085 -14.621 1.00 89.62 164 GLU A N 1
ATOM 1192 C CA . GLU A 1 164 ? -0.480 2.535 -15.690 1.00 89.62 164 GLU A CA 1
ATOM 1193 C C . GLU A 1 164 ? -0.831 1.069 -15.957 1.00 89.62 164 GLU A C 1
ATOM 1195 O O . GLU A 1 164 ? -0.998 0.675 -17.109 1.00 89.62 164 GLU A O 1
ATOM 1200 N N . TYR A 1 165 ? -1.025 0.268 -14.904 1.00 90.06 165 TYR A N 1
ATOM 1201 C CA . TYR A 1 165 ? -1.512 -1.104 -15.037 1.00 90.06 165 TYR A CA 1
ATOM 1202 C C . TYR A 1 165 ? -2.914 -1.153 -15.652 1.00 90.06 165 TYR A C 1
ATOM 1204 O O . TYR A 1 165 ? -3.155 -1.956 -16.552 1.00 90.06 165 TYR A O 1
ATOM 1212 N N . ALA A 1 166 ? -3.836 -0.298 -15.198 1.00 87.44 166 ALA A N 1
ATOM 1213 C CA . ALA A 1 166 ? -5.202 -0.240 -15.717 1.00 87.44 166 ALA A CA 1
ATOM 1214 C C . ALA A 1 166 ? -5.249 0.123 -17.210 1.00 87.44 166 ALA A C 1
ATOM 1216 O O . ALA A 1 166 ? -6.136 -0.340 -17.921 1.00 87.44 166 ALA A O 1
ATOM 1217 N N . ALA A 1 167 ? -4.285 0.903 -17.702 1.00 86.31 167 ALA A N 1
ATOM 1218 C CA . ALA A 1 167 ? -4.150 1.205 -19.123 1.00 86.31 167 ALA A CA 1
ATOM 1219 C C . ALA A 1 167 ? -3.641 0.008 -19.954 1.00 86.31 167 ALA A C 1
ATOM 1221 O O . ALA A 1 167 ? -3.782 0.013 -21.176 1.00 86.31 167 ALA A O 1
ATOM 1222 N N . CYS A 1 168 ? -3.027 -0.999 -19.326 1.00 88.12 168 CYS A N 1
ATOM 1223 C CA . CYS A 1 168 ? -2.474 -2.177 -20.001 1.00 88.12 168 CYS A CA 1
ATOM 1224 C C . CYS A 1 168 ? -3.449 -3.351 -20.155 1.00 88.12 168 CYS A C 1
ATOM 1226 O O . CYS A 1 168 ? -3.127 -4.284 -20.896 1.00 88.12 168 CYS A O 1
ATOM 1228 N N . VAL A 1 169 ? -4.569 -3.346 -19.424 1.00 81.38 169 VAL A N 1
ATOM 1229 C CA . VAL A 1 169 ? -5.562 -4.439 -19.375 1.00 81.38 169 VAL A CA 1
ATOM 1230 C C . VAL A 1 169 ? -6.773 -4.199 -20.265 1.00 81.38 169 VAL A C 1
ATOM 1232 O O . VAL A 1 169 ? -7.133 -3.028 -20.507 1.00 81.38 169 VAL A O 1
#